Protein AF-A0A351CCL4-F1 (afdb_monomer_lite)

Radius of gyration: 13.88 Å; chains: 1; bounding box: 32×36×38 Å

Secondary structure (DSSP, 8-state):
----B-GGGHHHH-TTSPPPPP-GGGSPTT--HHHHHS-EETTSTB-EETTS-SB-TTT-PBPPHHHHHHHHHHHHHHHHHHTT--S--S-HHHHHHHHHHHHHHHHHHHTTSS---

Sequence (117 aa):
MVRKPNPLLIEFLDKDIPLPAIHWGTVPPGVNPADAWEMYDETVEGWVPVWFPTIDRRTGSSYDEFERAVLFNDSLERILKAMNRWPLWGSPTQKKSAVAFALLQLFCETRALCPRV

Foldseek 3Di:
DQADAAPLCPLQPDPVADADDDPVVVAFPPDDLCLLRVAWDSVAHNTHGPLQDQADPVPRDGDDSPRSNVVRVVQLVQLCVVVVCPPPDDDSNSSNHSSSVSSSQSSCVSVVNDDRD

Structure (mmCIF, N/CA/C/O backbone):
data_AF-A0A351CCL4-F1
#
_entry.id   AF-A0A351CCL4-F1
#
loop_
_atom_site.group_PDB
_atom_site.id
_atom_site.type_symbol
_atom_site.label_atom_id
_atom_site.label_alt_id
_atom_site.label_comp_id
_atom_site.label_asym_id
_atom_site.label_entity_id
_atom_site.label_seq_id
_atom_site.pdbx_PDB_ins_code
_atom_site.Cartn_x
_atom_site.Cartn_y
_atom_site.Cartn_z
_atom_site.occupancy
_atom_site.B_iso_or_equiv
_atom_site.auth_seq_id
_atom_site.auth_comp_id
_atom_site.auth_asym_id
_atom_site.auth_atom_id
_atom_site.pdbx_PDB_model_num
ATOM 1 N N . MET A 1 1 ? 13.320 18.609 8.570 1.00 53.12 1 MET A N 1
ATOM 2 C CA . MET A 1 1 ? 11.850 18.478 8.478 1.00 53.12 1 MET A CA 1
ATOM 3 C C . MET A 1 1 ? 11.527 17.005 8.637 1.00 53.12 1 MET A C 1
ATOM 5 O O . MET A 1 1 ? 12.211 16.205 8.018 1.00 53.12 1 MET A O 1
ATOM 9 N N . VAL A 1 2 ? 10.585 16.639 9.505 1.00 67.50 2 VAL A N 1
ATOM 10 C CA . VAL A 1 2 ? 10.146 15.239 9.630 1.00 67.50 2 VAL A CA 1
ATOM 11 C C . VAL A 1 2 ? 9.232 14.945 8.442 1.00 67.50 2 VAL A C 1
ATOM 13 O O . VAL A 1 2 ? 8.246 15.664 8.266 1.00 67.50 2 VAL A O 1
ATOM 16 N N . ARG A 1 3 ? 9.587 13.953 7.614 1.00 76.75 3 ARG A N 1
ATOM 17 C CA . ARG A 1 3 ? 8.759 13.514 6.479 1.00 76.75 3 ARG A CA 1
ATOM 18 C C . ARG A 1 3 ? 7.426 13.002 7.004 1.00 76.75 3 ARG A C 1
ATOM 20 O O . ARG A 1 3 ? 7.399 12.317 8.029 1.00 76.75 3 ARG A O 1
ATOM 27 N N . LYS A 1 4 ? 6.328 13.345 6.334 1.00 82.56 4 LYS A N 1
ATOM 28 C CA . LYS A 1 4 ? 4.981 12.958 6.772 1.00 82.56 4 LYS A CA 1
ATOM 29 C C . LYS A 1 4 ? 4.418 11.847 5.893 1.00 82.56 4 LYS A C 1
ATOM 31 O O . LYS A 1 4 ? 4.708 11.830 4.695 1.00 82.56 4 LYS A O 1
ATOM 36 N N . PRO A 1 5 ? 3.597 10.949 6.461 1.00 83.69 5 PRO A N 1
ATOM 37 C CA . PRO A 1 5 ? 2.869 9.996 5.653 1.00 83.69 5 PRO A CA 1
ATOM 38 C C . PRO A 1 5 ? 1.870 10.723 4.761 1.00 83.69 5 PRO A C 1
ATOM 40 O O . PRO A 1 5 ? 1.373 11.809 5.082 1.00 83.69 5 PRO A O 1
ATOM 43 N N . ASN A 1 6 ? 1.542 10.079 3.651 1.00 86.38 6 ASN A N 1
ATOM 44 C CA . ASN A 1 6 ? 0.425 10.475 2.821 1.00 86.38 6 ASN A CA 1
ATOM 45 C C . ASN A 1 6 ? -0.862 10.550 3.677 1.00 86.38 6 ASN A C 1
ATOM 47 O O . ASN A 1 6 ? -1.081 9.649 4.492 1.00 86.38 6 ASN A O 1
ATOM 51 N N . PRO A 1 7 ? -1.737 11.564 3.505 1.00 88.50 7 PRO A N 1
ATOM 52 C CA . PRO A 1 7 ? -3.007 11.652 4.228 1.00 88.50 7 PRO A CA 1
ATOM 53 C C . PRO A 1 7 ? -3.858 10.374 4.190 1.00 88.50 7 PRO A C 1
ATOM 55 O O . PRO A 1 7 ? -4.568 10.082 5.145 1.00 88.50 7 PRO A O 1
ATOM 58 N N . LEU A 1 8 ? -3.749 9.585 3.120 1.00 89.00 8 LEU A N 1
ATOM 59 C CA . LEU A 1 8 ? -4.443 8.305 2.956 1.00 89.00 8 LEU A CA 1
ATOM 60 C C . LEU A 1 8 ? -3.916 7.194 3.849 1.00 89.00 8 LEU A C 1
ATOM 62 O O . LEU A 1 8 ? -4.602 6.201 4.060 1.00 89.00 8 LEU A O 1
ATOM 66 N N . LEU A 1 9 ? -2.705 7.350 4.367 1.00 90.62 9 LEU A N 1
ATOM 67 C CA . LEU A 1 9 ? -2.073 6.386 5.250 1.00 90.62 9 LEU A CA 1
ATOM 68 C C . LEU A 1 9 ? -2.239 6.744 6.728 1.00 90.62 9 LEU A C 1
ATOM 70 O O . LEU A 1 9 ? -1.843 5.935 7.560 1.00 90.62 9 LEU A O 1
ATOM 74 N N . ILE A 1 10 ? -2.824 7.899 7.078 1.00 90.56 10 ILE A N 1
ATOM 75 C CA . ILE A 1 10 ? -2.913 8.364 8.474 1.00 90.56 10 ILE A CA 1
ATOM 76 C C . ILE A 1 10 ? -3.596 7.315 9.353 1.00 90.56 10 ILE A C 1
ATOM 78 O O . ILE A 1 10 ? -2.976 6.795 10.277 1.00 90.56 10 ILE A O 1
ATOM 82 N N . GLU A 1 11 ? -4.843 6.951 9.045 1.00 90.31 11 GLU A N 1
ATOM 83 C CA . GLU A 1 11 ? -5.558 5.943 9.830 1.00 90.31 11 GLU A CA 1
ATOM 84 C C . GLU A 1 11 ? -4.964 4.540 9.649 1.00 90.31 11 GLU A C 1
ATOM 86 O O . GLU A 1 11 ? -5.113 3.688 10.520 1.00 90.31 11 GLU A O 1
ATOM 91 N N . PHE A 1 12 ? -4.283 4.271 8.532 1.00 90.81 12 PHE A N 1
ATOM 92 C CA . PHE A 1 12 ? -3.654 2.973 8.302 1.00 90.81 12 PHE A CA 1
ATOM 93 C C . PHE A 1 12 ? -2.437 2.743 9.209 1.00 90.81 12 PHE A C 1
ATOM 95 O O . PHE A 1 12 ? -2.289 1.661 9.778 1.00 90.81 12 PHE A O 1
ATOM 102 N N . LEU A 1 13 ? -1.599 3.765 9.373 1.00 90.00 13 LEU A N 1
ATOM 103 C CA . LEU A 1 13 ? -0.380 3.734 10.183 1.00 90.00 13 LEU A CA 1
ATOM 104 C C . LEU A 1 13 ? -0.649 3.923 11.681 1.00 90.00 13 LEU A C 1
ATOM 106 O O . LEU A 1 13 ? 0.240 3.680 12.497 1.00 90.00 13 LEU A O 1
ATOM 110 N N . ASP A 1 14 ? -1.866 4.326 12.047 1.00 90.00 14 ASP A N 1
ATOM 111 C CA . ASP A 1 14 ? -2.308 4.398 13.435 1.00 90.00 14 ASP A CA 1
ATOM 112 C C . ASP A 1 14 ? -2.292 2.999 14.077 1.00 90.00 14 ASP A C 1
ATOM 114 O O . ASP A 1 14 ? -3.007 2.087 13.648 1.00 90.00 14 ASP A O 1
ATOM 118 N N . LYS A 1 15 ? -1.448 2.827 15.099 1.00 88.31 15 LYS A N 1
ATOM 119 C CA . LYS A 1 15 ? -1.242 1.556 15.809 1.00 88.31 15 LYS A CA 1
ATOM 120 C C . LYS A 1 15 ? -2.378 1.227 16.777 1.00 88.31 15 LYS A C 1
ATOM 122 O O . LYS A 1 15 ? -2.529 0.059 17.127 1.00 88.31 15 LYS A O 1
ATOM 127 N N . ASP A 1 16 ? -3.179 2.216 17.164 1.00 92.56 16 ASP A N 1
ATOM 128 C CA . ASP A 1 16 ? -4.305 2.031 18.082 1.00 92.56 16 ASP A CA 1
ATOM 129 C C . ASP A 1 16 ? -5.533 1.454 17.360 1.00 92.56 16 ASP A C 1
ATOM 131 O O . ASP A 1 16 ? -6.434 0.885 17.982 1.00 92.56 16 ASP A O 1
ATOM 135 N N . ILE A 1 17 ? -5.564 1.543 16.026 1.00 89.31 17 ILE A N 1
ATOM 136 C CA . ILE A 1 17 ? -6.605 0.937 15.197 1.00 89.31 17 ILE A CA 1
ATOM 137 C C . ILE A 1 17 ? -6.127 -0.452 14.747 1.00 89.31 17 ILE A C 1
ATOM 139 O O . ILE A 1 17 ? -5.096 -0.556 14.079 1.00 89.31 17 ILE A O 1
ATOM 143 N N . PRO A 1 18 ? -6.860 -1.543 15.028 1.00 89.06 18 PRO A N 1
ATOM 144 C CA . PRO A 1 18 ? -6.463 -2.870 14.572 1.00 89.06 18 PRO A CA 1
ATOM 145 C C . PRO A 1 18 ? -6.505 -2.973 13.041 1.00 89.06 18 PRO A C 1
ATOM 147 O O . PRO A 1 18 ? -7.343 -2.356 12.377 1.00 89.06 18 PRO A O 1
ATOM 150 N N . LEU A 1 19 ? -5.605 -3.780 12.472 1.00 87.19 19 LEU A N 1
ATOM 151 C CA . LEU A 1 19 ? -5.678 -4.167 11.061 1.00 87.19 19 LEU A CA 1
ATOM 152 C C . LEU A 1 19 ? -6.984 -4.936 10.786 1.00 87.19 19 LEU A C 1
ATOM 154 O O . LEU A 1 19 ? -7.491 -5.629 11.674 1.00 87.19 19 LEU A O 1
ATOM 158 N N . PRO A 1 20 ? -7.553 -4.819 9.574 1.00 85.31 20 PRO A N 1
ATOM 159 C CA . PRO A 1 20 ? -8.789 -5.513 9.243 1.00 85.31 20 PRO A CA 1
ATOM 160 C C . PRO A 1 20 ? -8.604 -7.031 9.250 1.00 85.31 20 PRO A C 1
ATOM 162 O O . PRO A 1 20 ? -7.543 -7.553 8.905 1.00 85.31 20 PRO A O 1
ATOM 165 N N . ALA A 1 21 ? -9.683 -7.746 9.566 1.00 83.12 21 ALA A N 1
ATOM 166 C CA . ALA A 1 21 ? -9.729 -9.188 9.379 1.00 83.12 21 ALA A CA 1
ATOM 167 C C . ALA A 1 21 ? -9.592 -9.530 7.885 1.00 83.12 21 ALA A C 1
ATOM 169 O O . ALA A 1 21 ? -10.333 -9.019 7.043 1.00 83.12 21 ALA A O 1
ATOM 170 N N . ILE A 1 22 ? -8.642 -10.407 7.562 1.00 78.75 22 ILE A N 1
ATOM 171 C CA . ILE A 1 22 ? -8.410 -10.880 6.197 1.00 78.75 22 ILE A CA 1
ATOM 172 C C . ILE A 1 22 ? -9.346 -12.052 5.915 1.00 78.75 22 ILE A C 1
ATOM 174 O O . ILE A 1 22 ? -9.283 -13.092 6.573 1.00 78.75 22 ILE A O 1
ATOM 178 N N . HIS A 1 23 ? -10.166 -11.923 4.877 1.00 77.00 23 HIS A N 1
ATOM 179 C CA . HIS A 1 23 ? -10.834 -13.074 4.287 1.00 77.00 23 HIS A CA 1
ATOM 180 C C . HIS A 1 23 ? -9.849 -13.780 3.353 1.00 77.00 23 HIS A C 1
ATOM 182 O O . HIS A 1 23 ? -9.686 -13.383 2.209 1.00 77.00 23 HIS A O 1
ATOM 188 N N . TRP A 1 24 ? -9.181 -14.834 3.828 1.00 70.19 24 TRP A N 1
ATOM 189 C CA . TRP A 1 24 ? -8.131 -15.531 3.065 1.00 70.19 24 TRP A CA 1
ATOM 190 C C . TRP A 1 24 ? -8.569 -16.014 1.672 1.00 70.19 24 TRP A C 1
ATOM 192 O O . TRP A 1 24 ? -7.740 -16.105 0.776 1.00 70.19 24 TRP A O 1
ATOM 202 N N . GLY A 1 25 ? -9.869 -16.245 1.454 1.00 68.38 25 GLY A N 1
ATOM 203 C CA . GLY A 1 25 ? -10.419 -16.572 0.132 1.00 68.38 25 GLY A CA 1
ATOM 204 C C . GLY A 1 25 ? -10.348 -15.438 -0.903 1.00 68.38 25 GLY A C 1
ATOM 205 O O . GLY A 1 25 ? -10.528 -15.701 -2.086 1.00 68.38 25 GLY A O 1
ATOM 206 N N . THR A 1 26 ? -10.086 -14.195 -0.488 1.00 71.12 26 THR A N 1
ATOM 207 C CA . THR A 1 26 ? -9.913 -13.036 -1.384 1.00 71.12 26 THR A CA 1
ATOM 208 C C . THR A 1 26 ? -8.444 -12.679 -1.615 1.00 71.12 26 THR A C 1
ATOM 210 O O . THR A 1 26 ? -8.159 -11.702 -2.302 1.00 71.12 26 THR A O 1
ATOM 213 N N . VAL A 1 27 ? -7.511 -13.425 -1.018 1.00 78.06 27 VAL A N 1
ATOM 214 C CA . VAL A 1 27 ? -6.068 -13.198 -1.140 1.00 78.06 27 VAL A CA 1
ATOM 215 C C . VAL A 1 27 ? -5.494 -14.208 -2.137 1.00 78.06 27 VAL A C 1
ATOM 217 O O . VAL A 1 27 ? -5.780 -15.400 -2.005 1.00 78.06 27 VAL A O 1
ATOM 220 N N . PRO A 1 28 ? -4.693 -13.784 -3.135 1.00 79.19 28 PRO A N 1
ATOM 221 C CA . PRO A 1 28 ? -4.064 -14.723 -4.056 1.00 79.19 28 PRO A CA 1
ATOM 222 C C . PRO A 1 28 ? -3.205 -15.769 -3.321 1.00 79.19 28 PRO A C 1
ATOM 224 O O . PRO A 1 28 ? -2.561 -15.436 -2.320 1.00 79.19 28 PRO A O 1
ATOM 227 N N . PRO A 1 29 ? -3.144 -17.025 -3.807 1.00 80.06 29 PRO A N 1
ATOM 228 C CA . PRO A 1 29 ? -2.315 -18.059 -3.196 1.00 80.06 29 PRO A CA 1
ATOM 229 C C . PRO A 1 29 ? -0.855 -17.615 -3.049 1.00 80.06 29 PRO A C 1
ATOM 231 O O . PRO A 1 29 ? -0.250 -17.119 -3.998 1.00 80.06 29 PRO A O 1
ATOM 234 N N . GLY A 1 30 ? -0.283 -17.808 -1.859 1.00 79.00 30 GLY A N 1
ATOM 235 C CA . GLY A 1 30 ? 1.110 -17.454 -1.571 1.00 79.00 30 GLY A CA 1
ATOM 236 C C . GLY A 1 30 ? 1.363 -15.973 -1.264 1.00 79.00 30 GLY A C 1
ATOM 237 O O . GLY A 1 30 ? 2.516 -15.601 -1.064 1.00 79.00 30 GLY A O 1
ATOM 238 N N . VAL A 1 31 ? 0.325 -15.131 -1.194 1.00 84.56 31 VAL A N 1
ATOM 239 C CA . VAL A 1 31 ? 0.449 -13.745 -0.718 1.00 84.56 31 VAL A CA 1
ATOM 240 C C . VAL A 1 31 ? 0.198 -13.688 0.784 1.00 84.56 31 VAL A C 1
ATOM 242 O O . VAL A 1 31 ? -0.875 -14.056 1.258 1.00 84.56 31 VAL A O 1
ATOM 245 N N . ASN A 1 32 ? 1.176 -13.180 1.532 1.00 86.31 32 ASN A N 1
ATOM 246 C CA . ASN A 1 32 ? 1.003 -12.799 2.927 1.00 86.31 32 ASN A CA 1
ATOM 247 C C . ASN A 1 32 ? 0.657 -11.299 3.004 1.00 86.31 32 ASN A C 1
ATOM 249 O O . ASN A 1 32 ? 1.496 -10.480 2.633 1.00 86.31 32 ASN A O 1
ATOM 253 N N . PRO A 1 33 ? -0.539 -10.897 3.477 1.00 86.50 33 PRO A N 1
ATOM 254 C CA . PRO A 1 33 ? -0.903 -9.481 3.560 1.00 86.50 33 PRO A CA 1
ATOM 255 C C . PRO A 1 33 ? 0.006 -8.647 4.465 1.00 86.50 33 PRO A C 1
ATOM 257 O O . PRO A 1 33 ? 0.158 -7.455 4.217 1.00 86.50 33 PRO A O 1
ATOM 260 N N . ALA A 1 34 ? 0.664 -9.263 5.453 1.00 86.50 34 ALA A N 1
ATOM 261 C CA . ALA A 1 34 ? 1.670 -8.584 6.267 1.00 86.50 34 ALA A CA 1
ATOM 262 C C . ALA A 1 34 ? 2.811 -8.007 5.406 1.00 86.50 34 ALA A C 1
ATOM 264 O O . ALA A 1 34 ? 3.230 -6.874 5.627 1.00 86.50 34 ALA A O 1
ATOM 265 N N . ASP A 1 35 ? 3.226 -8.706 4.342 1.00 87.38 35 ASP A N 1
ATOM 266 C CA . ASP A 1 35 ? 4.263 -8.228 3.416 1.00 87.38 35 ASP A CA 1
ATOM 267 C C . ASP A 1 35 ? 3.841 -6.940 2.688 1.00 87.38 35 ASP A C 1
ATOM 269 O O . ASP A 1 35 ? 4.686 -6.126 2.311 1.00 87.38 35 ASP A O 1
ATOM 273 N N . ALA A 1 36 ? 2.533 -6.746 2.488 1.00 87.62 36 ALA A N 1
ATOM 274 C CA . ALA A 1 36 ? 1.986 -5.529 1.899 1.00 87.62 36 ALA A CA 1
ATOM 275 C C . ALA A 1 36 ? 1.908 -4.373 2.913 1.00 87.62 36 ALA A C 1
ATOM 277 O O . ALA A 1 36 ? 1.887 -3.211 2.506 1.00 87.62 36 ALA A O 1
ATOM 278 N N . TRP A 1 37 ? 1.859 -4.672 4.213 1.00 89.44 37 TRP A N 1
ATOM 279 C CA . TRP A 1 37 ? 1.467 -3.728 5.262 1.00 89.44 37 TRP A CA 1
ATOM 280 C C . TRP A 1 37 ? 2.594 -3.307 6.206 1.00 89.44 37 TRP A C 1
ATOM 282 O O . TRP A 1 37 ? 2.532 -2.205 6.745 1.00 89.44 37 TRP A O 1
ATOM 292 N N . GLU A 1 38 ? 3.605 -4.146 6.427 1.00 79.25 38 GLU A N 1
ATOM 293 C CA . GLU A 1 38 ? 4.499 -4.008 7.587 1.00 79.25 38 GLU A CA 1
ATOM 294 C C . GLU A 1 38 ? 5.826 -3.276 7.312 1.00 79.25 38 GLU A C 1
ATOM 296 O O . GLU A 1 38 ? 6.674 -3.209 8.198 1.00 79.25 38 GLU A O 1
ATOM 301 N N . MET A 1 39 ? 6.032 -2.676 6.131 1.00 81.81 39 MET A N 1
ATOM 302 C CA . MET A 1 39 ? 7.301 -1.996 5.810 1.00 81.81 39 MET A CA 1
ATOM 303 C C . MET A 1 39 ? 7.124 -0.734 4.962 1.00 81.81 39 MET A C 1
ATOM 305 O O . MET A 1 39 ? 6.850 -0.816 3.762 1.00 81.81 39 MET A O 1
ATOM 309 N N . TYR A 1 40 ? 7.375 0.424 5.579 1.00 87.00 40 TYR A N 1
ATOM 310 C CA . TYR A 1 40 ? 7.375 1.740 4.942 1.00 87.00 40 TYR A CA 1
ATOM 311 C C . TYR A 1 40 ? 8.756 2.382 4.986 1.00 87.00 40 TYR A C 1
ATOM 313 O O . TYR A 1 40 ? 9.478 2.287 5.975 1.00 87.00 40 TYR A O 1
ATOM 321 N N . ASP A 1 41 ? 9.105 3.049 3.897 1.00 83.44 41 ASP A N 1
ATOM 322 C CA . ASP A 1 41 ? 10.311 3.840 3.768 1.00 83.44 41 ASP A CA 1
ATOM 323 C C . ASP A 1 41 ? 10.065 5.243 4.337 1.00 83.44 41 ASP A C 1
ATOM 325 O O . ASP A 1 41 ? 9.563 6.142 3.658 1.00 83.44 41 ASP A O 1
ATOM 329 N N . GLU A 1 42 ? 10.399 5.423 5.616 1.00 79.88 42 GLU A N 1
ATOM 330 C CA . GLU A 1 42 ? 10.300 6.715 6.314 1.00 79.88 42 GLU A CA 1
ATOM 331 C C . GLU A 1 42 ? 11.260 7.770 5.735 1.00 79.88 42 GLU A C 1
ATOM 333 O O . GLU A 1 42 ? 11.116 8.967 6.002 1.00 79.88 42 GLU A O 1
ATOM 338 N N . THR A 1 43 ? 12.230 7.338 4.918 1.00 81.19 43 THR A N 1
ATOM 339 C CA . THR A 1 43 ? 13.157 8.217 4.203 1.00 81.19 43 THR A CA 1
ATOM 340 C C . THR A 1 43 ? 12.591 8.725 2.887 1.00 81.19 43 THR A C 1
ATOM 342 O O . THR A 1 43 ? 13.283 9.471 2.216 1.00 81.19 43 THR A O 1
ATOM 345 N N . VAL A 1 44 ? 11.344 8.398 2.533 1.00 79.44 44 VAL A N 1
ATOM 346 C CA . VAL A 1 44 ? 10.647 8.899 1.340 1.00 79.44 44 VAL A CA 1
ATOM 347 C C . VAL A 1 44 ? 9.451 9.759 1.763 1.00 79.44 44 VAL A C 1
ATOM 349 O O . VAL A 1 44 ? 8.752 9.458 2.733 1.00 79.44 44 VAL A O 1
ATOM 352 N N . GLU A 1 45 ? 9.218 10.876 1.063 1.00 83.38 45 GLU A N 1
ATOM 353 C CA . GLU A 1 45 ? 8.065 11.742 1.360 1.00 83.38 45 GLU A CA 1
ATOM 354 C C . GLU A 1 45 ? 6.764 10.964 1.112 1.00 83.38 45 GLU A C 1
ATOM 356 O O . GLU A 1 45 ? 6.662 10.206 0.153 1.00 83.38 45 GLU A O 1
ATOM 361 N N . GLY A 1 46 ? 5.770 11.098 1.989 1.00 82.56 46 GLY A N 1
ATOM 362 C CA . GLY A 1 46 ? 4.522 10.344 1.872 1.00 82.56 46 GLY A CA 1
ATOM 363 C C . GLY A 1 46 ? 4.576 8.915 2.419 1.00 82.56 46 GLY A C 1
ATOM 364 O O . GLY A 1 46 ? 3.523 8.281 2.444 1.00 82.56 46 GLY A O 1
ATOM 365 N N . TRP A 1 47 ? 5.740 8.453 2.905 1.00 88.31 47 TRP A N 1
ATOM 366 C CA . TRP A 1 47 ? 5.991 7.115 3.462 1.00 88.31 47 TRP A CA 1
ATOM 367 C C . TRP A 1 47 ? 5.533 6.026 2.493 1.00 88.31 47 TRP A C 1
ATOM 369 O O . TRP A 1 47 ? 4.409 5.531 2.549 1.00 88.31 47 TRP A O 1
ATOM 379 N N . VAL A 1 48 ? 6.411 5.672 1.561 1.00 91.69 48 VAL A N 1
ATOM 380 C CA . VAL A 1 48 ? 6.116 4.695 0.508 1.00 91.69 48 VAL A CA 1
ATOM 381 C C . VAL A 1 48 ? 6.502 3.296 0.986 1.00 91.69 48 VAL A C 1
ATOM 383 O O . VAL A 1 48 ? 7.560 3.148 1.594 1.00 91.69 48 VAL A O 1
ATOM 386 N N . PRO A 1 49 ? 5.719 2.241 0.710 1.00 92.50 49 PRO A N 1
ATOM 387 C CA . PRO A 1 49 ? 6.121 0.889 1.066 1.00 92.50 49 PRO A CA 1
ATOM 388 C C . PRO A 1 49 ? 7.458 0.485 0.434 1.00 92.50 49 PRO A C 1
ATOM 390 O O . PRO A 1 49 ? 7.700 0.752 -0.744 1.00 92.50 49 PRO A O 1
ATOM 393 N N . VAL A 1 50 ? 8.313 -0.224 1.177 1.00 91.50 50 VAL A N 1
ATOM 394 C CA . VAL A 1 50 ? 9.658 -0.626 0.704 1.00 91.50 50 VAL A CA 1
ATOM 395 C C . VAL A 1 50 ? 9.584 -1.469 -0.575 1.00 91.50 50 VAL A C 1
ATOM 397 O O . VAL A 1 50 ? 10.432 -1.349 -1.456 1.00 91.50 50 VAL A O 1
ATOM 400 N N . TRP A 1 51 ? 8.532 -2.278 -0.713 1.00 92.06 51 TRP A N 1
ATOM 401 C CA . TRP A 1 51 ? 8.287 -3.118 -1.885 1.00 92.06 51 TRP A CA 1
ATOM 402 C C . TRP A 1 51 ? 7.801 -2.350 -3.124 1.00 92.06 51 TRP A C 1
ATOM 404 O O . TRP A 1 51 ? 7.767 -2.931 -4.211 1.00 92.06 51 TRP A O 1
ATOM 414 N N . PHE A 1 52 ? 7.400 -1.080 -2.998 1.00 92.94 52 PHE A N 1
ATOM 415 C CA . PHE A 1 52 ? 6.911 -0.311 -4.139 1.00 92.94 52 PHE A CA 1
ATOM 416 C C . PHE A 1 52 ? 8.062 -0.038 -5.125 1.00 92.94 52 PHE A C 1
ATOM 418 O O . PHE A 1 52 ? 9.144 0.353 -4.669 1.00 92.94 52 PHE A O 1
ATOM 425 N N . PRO A 1 53 ? 7.863 -0.221 -6.448 1.00 91.25 53 PRO A N 1
ATOM 426 C CA . PRO A 1 53 ? 8.942 -0.173 -7.429 1.00 91.25 53 PRO A CA 1
ATOM 427 C C . PRO A 1 53 ? 9.806 1.087 -7.338 1.00 91.25 53 PRO A C 1
ATOM 429 O O . PRO A 1 53 ? 9.298 2.201 -7.239 1.00 91.25 53 PRO A O 1
ATOM 432 N N . THR A 1 54 ? 11.121 0.895 -7.412 1.00 91.19 54 THR A N 1
ATOM 433 C CA . THR A 1 54 ? 12.124 1.968 -7.515 1.00 91.19 54 THR A CA 1
ATOM 434 C C . THR A 1 54 ? 12.568 2.215 -8.954 1.00 91.19 54 THR A C 1
ATOM 436 O O . THR A 1 54 ? 13.286 3.172 -9.217 1.00 91.19 54 THR A O 1
ATOM 439 N N . ILE A 1 55 ? 12.152 1.354 -9.883 1.00 89.25 55 ILE A N 1
ATOM 440 C CA . ILE A 1 55 ? 12.472 1.440 -11.306 1.00 89.25 55 ILE A CA 1
ATOM 441 C C . ILE A 1 55 ? 11.209 1.228 -12.140 1.00 89.25 55 ILE A C 1
ATOM 443 O O . ILE A 1 55 ? 10.355 0.394 -11.807 1.00 89.25 55 ILE A O 1
ATOM 447 N N . ASP A 1 56 ? 11.104 1.943 -13.252 1.00 84.69 56 ASP A N 1
ATOM 448 C CA . ASP A 1 56 ? 10.137 1.642 -14.296 1.00 84.69 56 ASP A CA 1
ATOM 449 C C . ASP A 1 56 ? 10.598 0.399 -15.062 1.00 84.69 56 ASP A C 1
ATOM 451 O O . ASP A 1 56 ? 11.639 0.391 -15.716 1.00 84.69 56 ASP A O 1
ATOM 455 N N . ARG A 1 57 ? 9.795 -0.667 -15.038 1.00 80.06 57 ARG A N 1
ATOM 456 C CA . ARG A 1 57 ? 10.109 -1.899 -15.776 1.00 80.06 57 ARG A CA 1
ATOM 457 C C . ARG A 1 57 ? 10.053 -1.730 -17.298 1.00 80.06 57 ARG A C 1
ATOM 459 O O . ARG A 1 57 ? 10.579 -2.588 -17.998 1.00 80.06 57 ARG A O 1
ATOM 466 N N . ARG A 1 58 ? 9.399 -0.686 -17.823 1.00 81.81 58 ARG A N 1
ATOM 467 C CA . ARG A 1 58 ? 9.298 -0.434 -19.272 1.00 81.81 58 ARG A CA 1
ATOM 468 C C . ARG A 1 58 ? 10.508 0.311 -19.811 1.00 81.81 58 ARG A C 1
ATOM 470 O O . ARG A 1 58 ? 11.030 -0.065 -20.853 1.00 81.81 58 ARG A O 1
ATOM 477 N N . THR A 1 59 ? 10.915 1.371 -19.123 1.00 85.50 59 THR A N 1
ATOM 478 C CA . THR A 1 59 ? 12.007 2.248 -19.569 1.00 85.50 59 THR A CA 1
ATOM 479 C C . THR A 1 59 ? 13.350 1.894 -18.931 1.00 85.50 59 THR A C 1
ATOM 481 O O . THR A 1 59 ? 14.389 2.250 -19.474 1.00 85.50 59 THR A O 1
ATOM 484 N N . GLY A 1 60 ? 13.347 1.167 -17.810 1.00 86.25 60 GLY A N 1
ATOM 485 C CA . GLY A 1 60 ? 14.541 0.853 -17.023 1.00 86.25 60 GLY A CA 1
ATOM 486 C C . GLY A 1 60 ? 15.028 2.012 -16.149 1.00 86.25 60 GLY A C 1
ATOM 487 O O . GLY A 1 60 ? 15.994 1.840 -15.408 1.00 86.25 60 GLY A O 1
ATOM 488 N N . SER A 1 61 ? 14.373 3.173 -16.213 1.00 88.06 61 SER A N 1
ATOM 489 C CA . SER A 1 61 ? 14.734 4.351 -15.428 1.00 88.06 61 SER A CA 1
ATOM 490 C C . SER A 1 61 ? 14.401 4.158 -13.952 1.00 88.06 61 SER A C 1
ATOM 492 O O . SER A 1 61 ? 13.334 3.649 -13.609 1.00 88.06 61 SER A O 1
ATOM 494 N N . SER A 1 62 ? 15.305 4.587 -13.073 1.00 89.12 62 SER A N 1
ATOM 495 C CA . SER A 1 62 ? 15.026 4.698 -11.642 1.00 89.12 62 SER A CA 1
ATOM 496 C C . SER A 1 62 ? 14.145 5.904 -11.358 1.00 89.12 62 SER A C 1
ATOM 498 O O . SER A 1 62 ? 14.396 6.973 -11.909 1.00 89.12 62 SER A O 1
ATOM 500 N N . TYR A 1 63 ? 13.182 5.733 -10.461 1.00 88.50 63 TYR A N 1
ATOM 501 C CA . TYR A 1 63 ? 12.430 6.842 -9.892 1.00 88.50 63 TYR A CA 1
ATOM 502 C C . TYR A 1 63 ? 13.242 7.498 -8.785 1.00 88.50 63 TYR A C 1
ATOM 504 O O . TYR A 1 63 ? 13.831 6.800 -7.950 1.00 88.50 63 TYR A O 1
ATOM 512 N N . ASP A 1 64 ? 13.235 8.826 -8.743 1.00 89.56 64 ASP A N 1
ATOM 513 C CA . ASP A 1 64 ? 13.663 9.524 -7.536 1.00 89.56 64 ASP A CA 1
ATOM 514 C C . ASP A 1 64 ? 12.629 9.363 -6.398 1.00 89.56 64 ASP A C 1
ATOM 516 O O . ASP A 1 64 ? 11.5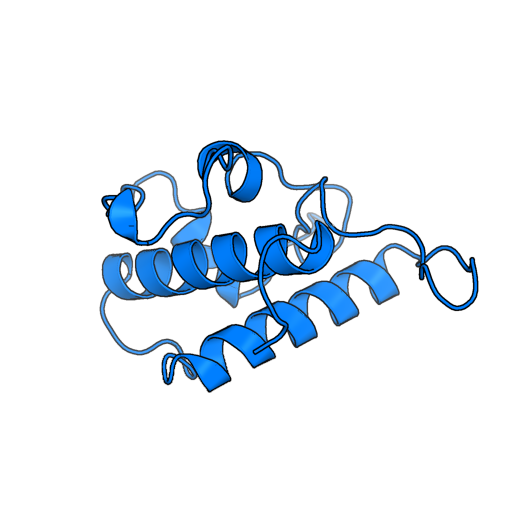46 8.791 -6.567 1.00 89.56 64 ASP A O 1
ATOM 520 N N . GLU A 1 65 ? 12.972 9.823 -5.192 1.00 88.25 65 GLU A N 1
ATOM 521 C CA . GLU A 1 65 ? 12.095 9.699 -4.021 1.00 88.25 65 GLU A CA 1
ATOM 522 C C . GLU A 1 65 ? 10.743 10.407 -4.208 1.00 88.25 65 GLU A C 1
ATOM 524 O O . GLU A 1 65 ? 9.719 9.919 -3.724 1.00 88.25 65 GLU A O 1
ATOM 529 N N . PHE A 1 66 ? 10.729 11.549 -4.898 1.00 87.94 66 PHE A N 1
ATOM 530 C CA . PHE A 1 66 ? 9.525 12.346 -5.105 1.00 87.94 66 PHE A CA 1
ATOM 531 C C . PHE A 1 66 ? 8.620 11.704 -6.157 1.00 87.94 66 PHE A C 1
ATOM 533 O O . PHE A 1 66 ? 7.430 11.507 -5.912 1.00 87.94 66 PHE A O 1
ATOM 540 N N . GLU A 1 67 ? 9.183 11.304 -7.294 1.00 90.12 67 GLU A N 1
ATOM 541 C CA . GLU A 1 67 ? 8.493 10.558 -8.343 1.00 90.12 67 GLU A CA 1
ATOM 542 C C . GLU A 1 67 ? 7.875 9.278 -7.784 1.00 90.12 67 GLU A C 1
ATOM 544 O O . GLU A 1 67 ? 6.700 8.988 -8.020 1.00 90.12 67 GLU A O 1
ATOM 549 N N . ARG A 1 68 ? 8.637 8.536 -6.974 1.00 90.62 68 ARG A N 1
ATOM 550 C CA . ARG A 1 68 ? 8.164 7.306 -6.338 1.00 90.62 68 ARG A CA 1
ATOM 551 C C . ARG A 1 68 ? 6.973 7.568 -5.412 1.00 90.62 68 ARG A C 1
ATOM 553 O O . ARG A 1 68 ? 6.008 6.804 -5.443 1.00 90.62 68 ARG A O 1
ATOM 560 N N . ALA A 1 69 ? 7.011 8.644 -4.626 1.00 90.81 69 ALA A N 1
ATOM 561 C CA . ALA A 1 69 ? 5.912 9.052 -3.752 1.00 90.81 69 ALA A CA 1
ATOM 562 C C . ALA A 1 69 ? 4.646 9.439 -4.527 1.00 90.81 69 ALA A C 1
ATOM 564 O O . ALA A 1 69 ? 3.549 8.992 -4.179 1.00 90.81 69 ALA A O 1
ATOM 565 N N . VAL A 1 70 ? 4.797 10.223 -5.598 1.00 91.31 70 VAL A N 1
ATOM 566 C CA . VAL A 1 70 ? 3.689 10.632 -6.473 1.00 91.31 70 VAL A CA 1
ATOM 567 C C . VAL A 1 70 ? 3.046 9.409 -7.125 1.00 91.31 70 VAL A C 1
ATOM 569 O O . VAL A 1 70 ? 1.839 9.209 -7.006 1.00 91.31 70 VAL A O 1
ATOM 572 N N . LEU A 1 71 ? 3.849 8.528 -7.725 1.00 92.44 71 LEU A N 1
ATOM 573 C CA . LEU A 1 71 ? 3.359 7.313 -8.381 1.00 92.44 71 LEU A CA 1
ATOM 574 C C . LEU A 1 71 ? 2.657 6.360 -7.411 1.00 92.44 71 LEU A C 1
ATOM 576 O O . LEU A 1 71 ? 1.662 5.721 -7.772 1.00 92.44 71 LEU A O 1
ATOM 580 N N . PHE A 1 72 ? 3.170 6.251 -6.185 1.00 94.00 72 PHE A N 1
ATOM 581 C CA . PHE A 1 72 ? 2.528 5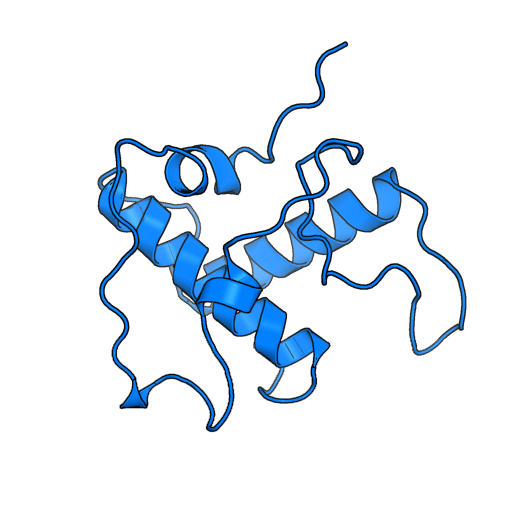.483 -5.129 1.00 94.00 72 PHE A CA 1
ATOM 582 C C . PHE A 1 72 ? 1.163 6.077 -4.760 1.00 94.00 72 PHE A C 1
ATOM 584 O O . PHE A 1 72 ? 0.176 5.336 -4.750 1.00 94.00 72 PHE A O 1
ATOM 591 N N . ASN A 1 73 ? 1.081 7.394 -4.529 1.00 93.38 73 ASN A N 1
ATOM 592 C CA . ASN A 1 73 ? -0.186 8.063 -4.223 1.00 93.38 73 ASN A CA 1
ATOM 593 C C . ASN A 1 73 ? -1.216 7.863 -5.341 1.00 93.38 73 ASN A C 1
ATOM 595 O O . ASN A 1 73 ? -2.333 7.419 -5.080 1.00 93.38 73 ASN A O 1
ATOM 599 N N . ASP A 1 74 ? -0.825 8.115 -6.588 1.00 94.31 74 ASP A N 1
ATOM 600 C CA . ASP A 1 74 ? -1.714 7.990 -7.744 1.00 94.31 74 ASP A CA 1
ATOM 601 C C . ASP A 1 74 ? -2.229 6.555 -7.907 1.00 94.31 74 ASP A C 1
ATOM 603 O O . ASP A 1 74 ? -3.397 6.316 -8.235 1.00 94.31 74 ASP A O 1
ATOM 607 N N . SER A 1 75 ? -1.366 5.571 -7.640 1.00 94.88 75 SER A N 1
ATOM 608 C CA . SER A 1 75 ? -1.736 4.158 -7.680 1.00 94.88 75 SER A CA 1
ATOM 609 C C . SER A 1 75 ? -2.717 3.790 -6.570 1.00 94.88 75 SER A C 1
ATOM 611 O O . SER A 1 75 ? -3.688 3.078 -6.837 1.00 94.88 75 SER A O 1
ATOM 613 N N . LEU A 1 76 ? -2.492 4.289 -5.353 1.00 94.69 76 LEU A N 1
ATOM 614 C CA . LEU A 1 76 ? -3.375 4.065 -4.213 1.00 94.69 76 LEU A CA 1
ATOM 615 C C . LEU A 1 76 ? -4.747 4.718 -4.439 1.00 94.69 76 LEU A C 1
ATOM 617 O O . LEU A 1 76 ? -5.776 4.064 -4.268 1.00 94.69 76 LEU A O 1
ATOM 621 N N . GLU A 1 77 ? -4.779 5.970 -4.900 1.00 94.88 77 GLU A N 1
ATOM 622 C CA . GLU A 1 77 ? -6.015 6.677 -5.242 1.00 94.88 77 GLU A CA 1
ATOM 623 C C . GLU A 1 77 ? -6.810 5.970 -6.338 1.00 94.88 77 GLU A C 1
ATOM 625 O O . GLU A 1 77 ? -8.033 5.852 -6.227 1.00 94.88 77 GLU A O 1
ATOM 630 N N . ARG A 1 78 ? -6.142 5.493 -7.397 1.00 95.69 78 ARG A N 1
ATOM 631 C CA . ARG A 1 78 ? -6.796 4.731 -8.471 1.00 95.69 78 ARG A CA 1
ATOM 632 C C . ARG A 1 78 ? -7.525 3.517 -7.907 1.00 95.69 78 ARG A C 1
ATOM 634 O O . ARG A 1 78 ? -8.697 3.321 -8.220 1.00 95.69 78 ARG A O 1
ATOM 641 N N . ILE A 1 79 ? -6.855 2.724 -7.072 1.00 95.12 79 ILE A N 1
ATOM 642 C CA . ILE A 1 79 ? -7.443 1.507 -6.502 1.00 95.12 79 ILE A CA 1
ATOM 643 C C . ILE A 1 79 ? -8.604 1.864 -5.567 1.00 95.12 79 ILE A C 1
ATOM 645 O O . ILE A 1 79 ? -9.675 1.267 -5.660 1.00 95.12 79 ILE A O 1
ATOM 649 N N . LEU A 1 80 ? -8.450 2.886 -4.721 1.00 93.75 80 LEU A N 1
ATOM 650 C CA . LEU A 1 80 ? -9.529 3.358 -3.848 1.00 93.75 80 LEU A CA 1
ATOM 651 C C . LEU A 1 80 ? -10.754 3.843 -4.640 1.00 93.75 80 LEU A C 1
ATOM 653 O O . LEU A 1 80 ? -11.886 3.563 -4.240 1.00 93.75 80 LEU A O 1
ATOM 657 N N . LYS A 1 81 ? -10.550 4.530 -5.772 1.00 94.38 81 LYS A N 1
ATOM 658 C CA . LYS A 1 81 ? -11.625 4.926 -6.698 1.00 94.38 81 LYS A CA 1
ATOM 659 C C . LYS A 1 81 ? -12.296 3.697 -7.316 1.00 94.38 81 LYS A C 1
ATOM 661 O O . LYS A 1 81 ? -13.519 3.607 -7.264 1.00 94.38 81 LYS A O 1
ATOM 666 N N . ALA A 1 82 ? -11.525 2.721 -7.802 1.00 93.38 82 ALA A N 1
ATOM 667 C CA . ALA A 1 82 ? -12.055 1.475 -8.367 1.00 93.38 82 ALA A CA 1
ATOM 668 C C . ALA A 1 82 ? -12.880 0.663 -7.349 1.00 93.38 82 ALA A C 1
ATOM 670 O O . ALA A 1 82 ? -13.896 0.061 -7.691 1.00 93.38 82 ALA A O 1
ATOM 671 N N . MET A 1 83 ? -12.497 0.701 -6.071 1.00 89.00 83 MET A N 1
ATOM 672 C CA . MET A 1 83 ? -13.238 0.069 -4.977 1.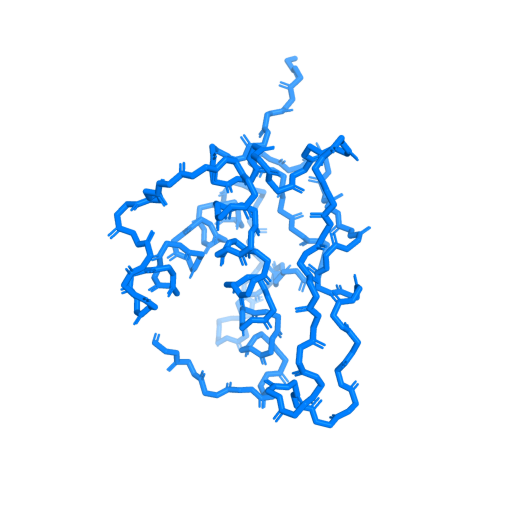00 89.00 83 MET A CA 1
ATOM 673 C C . MET A 1 83 ? -14.464 0.877 -4.501 1.00 89.00 83 MET A C 1
ATOM 675 O O . MET A 1 83 ? -15.125 0.456 -3.548 1.00 89.00 83 MET A O 1
ATOM 679 N N . ASN A 1 84 ? -14.764 2.038 -5.101 1.00 88.88 84 ASN A N 1
ATOM 680 C CA . ASN A 1 84 ? -15.764 3.010 -4.628 1.00 88.88 84 ASN A CA 1
ATOM 681 C C . ASN A 1 84 ? -15.551 3.436 -3.161 1.00 88.88 84 ASN A C 1
ATOM 683 O O . ASN A 1 84 ? -16.497 3.679 -2.412 1.00 88.88 84 ASN A O 1
ATOM 687 N N . ARG A 1 85 ? -14.287 3.488 -2.726 1.00 85.12 85 ARG A N 1
ATOM 688 C CA . ARG A 1 85 ? -13.872 3.918 -1.382 1.00 85.12 85 ARG A CA 1
ATOM 689 C C . ARG A 1 85 ? -13.291 5.321 -1.370 1.00 85.12 85 ARG A C 1
ATOM 691 O O . ARG A 1 85 ? -12.973 5.816 -0.297 1.00 85.12 85 ARG A O 1
ATOM 698 N N . TRP A 1 86 ? -13.146 5.945 -2.537 1.00 83.31 86 TRP A N 1
ATOM 699 C CA . TRP A 1 86 ? -12.753 7.339 -2.646 1.00 83.31 86 TRP A CA 1
ATOM 700 C C . TRP A 1 86 ? -13.970 8.266 -2.799 1.00 83.31 86 TRP A C 1
ATOM 702 O O . TRP A 1 86 ? -14.799 8.020 -3.676 1.00 83.31 86 TRP A O 1
ATOM 712 N N . PRO A 1 87 ? -14.044 9.373 -2.041 1.00 78.50 87 PRO A N 1
ATOM 713 C CA . PRO A 1 87 ? -13.153 9.721 -0.931 1.00 78.50 87 PRO A CA 1
ATOM 714 C C . PRO A 1 87 ? -13.420 8.820 0.292 1.00 78.50 87 PRO A C 1
ATOM 716 O O . PRO A 1 87 ? -14.510 8.271 0.425 1.00 78.50 87 PRO A O 1
ATOM 719 N N . LEU A 1 88 ? -12.409 8.620 1.146 1.00 84.62 88 LEU A N 1
ATOM 720 C CA . LEU A 1 88 ? -12.424 7.692 2.292 1.00 84.62 88 LEU A CA 1
ATOM 721 C C . LEU A 1 88 ? -13.481 8.078 3.352 1.00 84.62 88 LEU A C 1
ATOM 723 O O . LEU A 1 88 ? -13.162 8.685 4.376 1.00 84.62 88 LEU A O 1
ATOM 727 N N . TRP A 1 89 ? -14.749 7.735 3.115 1.00 81.19 89 TRP A N 1
ATOM 728 C CA . TRP A 1 89 ? -15.856 7.958 4.049 1.00 81.19 89 TRP A CA 1
ATOM 729 C C . TRP A 1 89 ? -15.900 6.890 5.151 1.00 81.19 89 TRP A C 1
ATOM 731 O O . TRP A 1 89 ? -15.582 5.724 4.914 1.00 81.19 89 TRP A O 1
ATOM 741 N N . GLY A 1 90 ? -16.379 7.275 6.338 1.00 86.75 90 GLY A N 1
ATOM 742 C CA . GLY A 1 90 ? -16.641 6.354 7.447 1.00 86.75 90 GLY A CA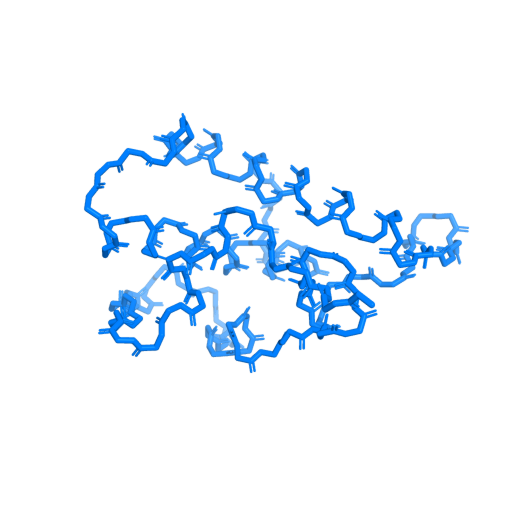 1
ATOM 743 C C . GLY A 1 90 ? -15.741 6.547 8.669 1.00 86.75 90 GLY A C 1
ATOM 744 O O . GLY A 1 90 ? -15.023 7.542 8.790 1.00 86.75 90 GLY A O 1
ATOM 745 N N . SER A 1 91 ? -15.814 5.592 9.599 1.00 92.44 91 SER A N 1
ATOM 746 C CA . SER A 1 91 ? -15.003 5.571 10.820 1.00 92.44 91 SER A CA 1
ATOM 747 C C . SER A 1 91 ? -13.516 5.326 10.517 1.00 92.44 91 SER A C 1
ATOM 749 O O . SER A 1 91 ? -13.193 4.755 9.471 1.00 92.44 91 SER A O 1
ATOM 751 N N . PRO A 1 92 ? -12.589 5.678 11.430 1.00 93.31 92 PRO A N 1
ATOM 752 C CA . PRO A 1 92 ? -11.161 5.405 11.246 1.00 93.31 92 PRO A CA 1
ATOM 753 C C . PRO A 1 92 ? -10.857 3.935 10.914 1.00 93.31 92 PRO A C 1
ATOM 755 O O . PRO A 1 92 ? -10.069 3.648 10.017 1.00 93.31 92 PRO A O 1
ATOM 758 N N . THR A 1 93 ? -11.570 2.989 11.534 1.00 91.69 93 THR A N 1
ATOM 759 C CA . THR A 1 93 ? -11.474 1.554 11.222 1.00 91.69 93 THR A CA 1
ATOM 760 C C . THR A 1 93 ? -11.907 1.231 9.790 1.00 91.69 93 THR A C 1
ATOM 762 O O . THR A 1 93 ? -11.271 0.414 9.123 1.00 91.69 93 THR A O 1
ATOM 765 N N . GLN A 1 94 ? -12.971 1.867 9.286 1.00 90.94 94 GLN A N 1
ATOM 766 C CA . GLN A 1 94 ? -13.428 1.677 7.904 1.00 90.94 94 GLN A CA 1
ATOM 767 C C . GLN A 1 94 ? -12.413 2.230 6.902 1.00 90.94 94 GLN A C 1
ATOM 769 O O . GLN A 1 94 ? -12.127 1.571 5.901 1.00 90.94 94 GLN A O 1
ATOM 774 N N . LYS A 1 95 ? -11.821 3.392 7.197 1.00 92.56 95 LYS A N 1
ATOM 775 C CA . LYS A 1 95 ? -10.758 3.979 6.376 1.00 92.56 95 LYS A CA 1
ATOM 776 C C . LYS A 1 95 ? -9.507 3.104 6.365 1.00 92.56 95 LYS A C 1
ATOM 778 O O . LYS A 1 95 ? -9.044 2.742 5.287 1.00 92.56 95 LYS A O 1
ATOM 783 N N . LYS A 1 96 ? -9.029 2.667 7.539 1.00 93.19 96 LYS A N 1
ATOM 784 C CA . LYS A 1 96 ? -7.908 1.722 7.666 1.00 93.19 96 LYS A CA 1
ATOM 785 C C . LYS A 1 96 ? -8.162 0.446 6.872 1.00 93.19 96 LYS A C 1
ATOM 787 O O . LYS A 1 96 ? -7.289 0.001 6.137 1.00 93.19 96 LYS A O 1
ATOM 792 N N . SER A 1 97 ? -9.374 -0.101 6.962 1.00 91.94 97 SER A N 1
ATOM 793 C CA . SER A 1 97 ? -9.762 -1.291 6.199 1.00 91.94 97 SER A CA 1
ATOM 794 C C . SER A 1 97 ? -9.694 -1.047 4.689 1.00 91.94 97 SER A C 1
ATOM 796 O O . SER A 1 97 ? -9.104 -1.845 3.967 1.00 91.94 97 SER A O 1
ATOM 798 N N . ALA A 1 98 ? -10.256 0.063 4.200 1.00 92.50 98 ALA A N 1
ATOM 799 C CA . ALA A 1 98 ? -10.231 0.403 2.778 1.00 92.50 98 ALA A CA 1
ATOM 800 C C . ALA A 1 98 ? -8.797 0.548 2.245 1.00 92.50 98 ALA A C 1
ATOM 802 O O . ALA A 1 98 ? -8.473 -0.006 1.196 1.00 92.50 98 ALA A O 1
ATOM 803 N N . VAL A 1 99 ? -7.936 1.236 2.996 1.00 93.69 99 VAL A N 1
ATOM 804 C CA . VAL A 1 99 ? -6.526 1.441 2.643 1.00 93.69 99 VAL A CA 1
ATOM 805 C C . VAL A 1 99 ? -5.750 0.126 2.687 1.00 93.69 99 VAL A C 1
ATOM 807 O O . VAL A 1 99 ? -5.002 -0.162 1.761 1.00 93.69 99 VAL A O 1
ATOM 810 N N . ALA A 1 100 ? -5.975 -0.721 3.694 1.00 92.69 100 ALA A N 1
ATOM 811 C CA . ALA A 1 100 ? -5.331 -2.030 3.804 1.00 92.69 100 ALA A CA 1
ATOM 812 C C . ALA A 1 100 ? -5.616 -2.928 2.591 1.00 92.69 100 ALA A C 1
ATOM 814 O O . ALA A 1 100 ? -4.700 -3.544 2.041 1.00 92.69 100 ALA A O 1
ATOM 815 N N . PHE A 1 101 ? -6.873 -2.974 2.140 1.00 91.69 101 PHE A N 1
ATOM 816 C CA . PHE A 1 101 ? -7.248 -3.718 0.938 1.00 91.69 101 PHE A CA 1
ATOM 817 C C . PHE A 1 101 ? -6.668 -3.090 -0.332 1.00 91.69 101 PHE A C 1
ATOM 819 O O . PHE A 1 101 ? -6.197 -3.819 -1.204 1.00 91.69 101 PHE A O 1
ATOM 826 N N . ALA A 1 102 ? -6.642 -1.759 -0.427 1.00 93.62 102 ALA A N 1
ATOM 827 C CA . ALA A 1 102 ? -6.042 -1.076 -1.569 1.00 93.62 102 ALA A CA 1
ATOM 828 C C . ALA A 1 102 ? -4.526 -1.328 -1.667 1.00 93.62 102 ALA A C 1
ATOM 830 O O . ALA A 1 102 ? -4.014 -1.594 -2.753 1.00 93.62 102 ALA A O 1
ATOM 831 N N . LEU A 1 103 ? -3.816 -1.329 -0.534 1.00 94.06 103 LEU A N 1
ATOM 832 C CA . LEU A 1 103 ? -2.396 -1.681 -0.452 1.00 94.06 103 LEU A CA 1
ATOM 833 C C . LEU A 1 103 ? -2.144 -3.137 -0.837 1.00 94.06 103 LEU A C 1
ATOM 835 O O . LEU A 1 103 ? -1.199 -3.417 -1.571 1.00 94.06 103 LEU A O 1
ATOM 839 N N . LEU A 1 104 ? -3.001 -4.059 -0.392 1.00 92.81 104 LEU A N 1
ATOM 840 C CA . LEU A 1 104 ? -2.897 -5.468 -0.763 1.00 92.81 104 LEU A CA 1
ATOM 841 C C . LEU A 1 104 ? -3.084 -5.665 -2.274 1.00 92.81 104 LEU A C 1
ATOM 843 O O . LEU A 1 104 ? -2.302 -6.377 -2.905 1.00 92.81 104 LEU A O 1
ATOM 847 N N . GLN A 1 105 ? -4.076 -4.998 -2.869 1.00 92.75 105 GLN A N 1
ATOM 848 C CA . GLN A 1 105 ? -4.282 -5.000 -4.31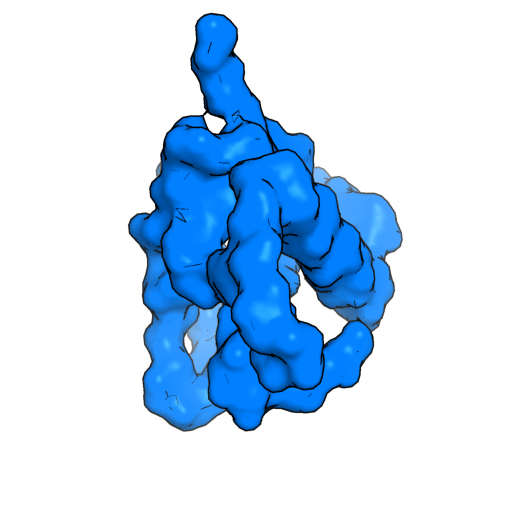6 1.00 92.75 105 GLN A CA 1
ATOM 849 C C . GLN A 1 105 ? -3.062 -4.420 -5.048 1.00 92.75 105 GLN A C 1
ATOM 851 O O . GLN A 1 105 ? -2.563 -5.042 -5.985 1.00 92.75 105 GLN A O 1
ATOM 856 N N . LEU A 1 106 ? -2.525 -3.282 -4.593 1.00 94.56 106 LEU A N 1
ATOM 857 C CA . LEU A 1 106 ? -1.346 -2.652 -5.194 1.00 94.56 106 LEU A CA 1
ATOM 858 C C . LEU A 1 106 ? -0.103 -3.549 -5.119 1.00 94.56 106 LEU A C 1
ATOM 860 O O . LEU A 1 106 ? 0.636 -3.691 -6.095 1.00 94.56 106 LEU A O 1
ATOM 864 N N . PHE A 1 107 ? 0.113 -4.196 -3.976 1.00 93.75 107 PHE A N 1
ATOM 865 C CA . PHE A 1 107 ? 1.181 -5.173 -3.797 1.00 93.75 107 PHE A CA 1
ATOM 866 C C . PHE A 1 107 ? 1.055 -6.315 -4.810 1.00 93.75 107 PHE A C 1
ATOM 868 O O . PHE A 1 107 ? 2.023 -6.668 -5.487 1.00 93.75 107 PHE 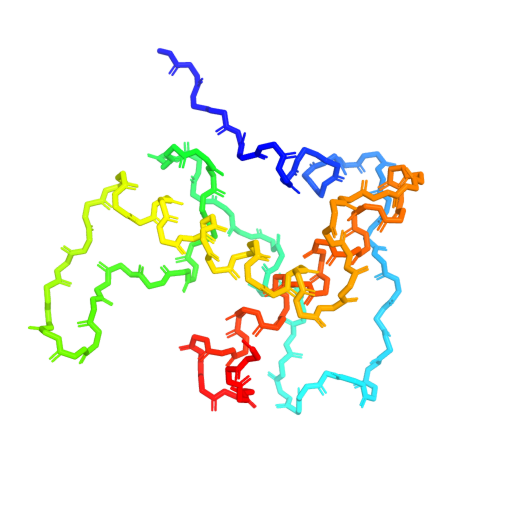A O 1
ATOM 875 N N . CYS A 1 108 ? -0.153 -6.847 -4.990 1.00 91.44 108 CYS A N 1
ATOM 876 C CA . CYS A 1 108 ? -0.389 -7.902 -5.965 1.00 91.44 108 CYS A CA 1
ATOM 877 C C . CYS A 1 108 ? -0.169 -7.422 -7.410 1.00 91.44 108 CYS A C 1
ATOM 879 O O . CYS A 1 108 ? 0.439 -8.145 -8.197 1.00 91.44 108 CYS A O 1
ATOM 881 N N . GLU A 1 109 ? -0.587 -6.204 -7.764 1.00 92.56 109 GLU A N 1
ATOM 882 C CA . GLU A 1 109 ? -0.350 -5.622 -9.094 1.00 92.56 109 GLU A CA 1
ATOM 883 C C . GLU A 1 109 ? 1.148 -5.464 -9.402 1.00 92.56 109 GLU A C 1
ATOM 885 O O . GLU A 1 109 ? 1.613 -5.856 -10.473 1.00 92.56 109 GLU A O 1
ATOM 890 N N . THR A 1 110 ? 1.937 -4.946 -8.454 1.00 91.00 110 THR A N 1
ATOM 891 C CA . THR A 1 110 ? 3.393 -4.746 -8.636 1.00 91.00 110 THR A CA 1
ATOM 892 C C . THR A 1 110 ? 4.165 -6.064 -8.785 1.00 91.00 110 THR A C 1
ATOM 894 O O . THR A 1 110 ? 5.220 -6.122 -9.435 1.00 91.00 110 THR A O 1
ATOM 897 N N . ARG A 1 111 ? 3.611 -7.150 -8.239 1.00 90.19 111 ARG A N 1
ATOM 898 C CA . ARG A 1 111 ? 4.122 -8.519 -8.377 1.00 90.19 111 ARG A CA 1
ATOM 899 C C . ARG A 1 111 ? 3.491 -9.311 -9.526 1.00 90.19 111 ARG A C 1
ATOM 901 O O . ARG A 1 111 ? 3.848 -10.469 -9.699 1.00 90.19 111 ARG A O 1
ATOM 908 N N . ALA A 1 112 ? 2.610 -8.698 -10.320 1.00 88.50 112 ALA A N 1
ATOM 909 C CA . ALA A 1 112 ? 1.861 -9.355 -11.394 1.00 88.50 112 ALA A CA 1
ATOM 910 C C . ALA A 1 112 ? 1.025 -10.570 -10.927 1.00 88.50 112 ALA A C 1
ATOM 912 O O . ALA A 1 112 ? 0.799 -11.508 -11.686 1.00 88.50 112 ALA A O 1
ATOM 913 N N . LEU A 1 113 ? 0.563 -10.542 -9.673 1.00 88.88 113 LEU A N 1
ATOM 914 C CA . LEU A 1 113 ? -0.302 -11.560 -9.064 1.00 88.88 113 LEU A CA 1
ATOM 915 C C . LEU A 1 113 ? -1.792 -11.231 -9.224 1.00 88.88 113 LEU A C 1
ATOM 917 O O . LEU A 1 113 ? -2.623 -12.133 -9.205 1.00 88.88 113 LEU A O 1
ATOM 921 N N . CYS A 1 114 ? -2.120 -9.949 -9.406 1.00 88.38 114 CYS A N 1
ATOM 922 C CA . CYS A 1 114 ? -3.470 -9.472 -9.701 1.00 88.38 114 CYS A CA 1
ATOM 923 C C . CYS A 1 114 ? -3.476 -8.596 -10.961 1.00 88.38 114 CYS A C 1
ATOM 925 O O . CYS A 1 114 ? -2.480 -7.918 -11.241 1.00 88.38 114 CYS A O 1
ATOM 927 N N . PRO A 1 115 ? -4.598 -8.560 -11.704 1.00 87.38 115 PRO A N 1
ATOM 928 C CA . PRO A 1 115 ? -4.786 -7.579 -12.761 1.00 87.38 115 PRO A CA 1
ATOM 929 C C . PRO A 1 115 ? -4.836 -6.170 -12.170 1.00 87.38 115 PRO A C 1
ATOM 931 O O . PRO A 1 115 ? -5.281 -5.968 -11.039 1.00 87.38 115 PRO A O 1
ATOM 934 N N . ARG A 1 116 ? -4.403 -5.195 -12.969 1.00 91.94 116 ARG A N 1
ATOM 935 C CA . ARG A 1 116 ? -4.531 -3.780 -12.631 1.00 91.94 116 ARG A CA 1
ATOM 936 C C . ARG A 1 116 ? -5.999 -3.359 -12.711 1.00 91.94 116 ARG A C 1
ATOM 938 O O . ARG A 1 116 ? -6.607 -3.563 -13.761 1.00 91.94 116 ARG A O 1
ATOM 945 N N . VAL A 1 117 ? -6.530 -2.787 -11.629 1.00 88.06 117 VAL A N 1
ATOM 946 C CA . VAL A 1 117 ? -7.925 -2.295 -11.545 1.00 88.06 117 VAL A CA 1
ATOM 947 C C . VAL A 1 117 ? -8.118 -0.859 -12.017 1.00 88.06 117 VAL A C 1
ATOM 949 O O . VAL A 1 117 ? -7.146 -0.066 -11.970 1.00 88.06 117 VAL A O 1
#

pLDDT: mean 87.44, std 6.65, range [53.12, 95.69]